Protein AF-A0A1H8JTR9-F1 (afdb_monomer)

Solvent-accessible surface area (backbone atoms only — not comparable to full-atom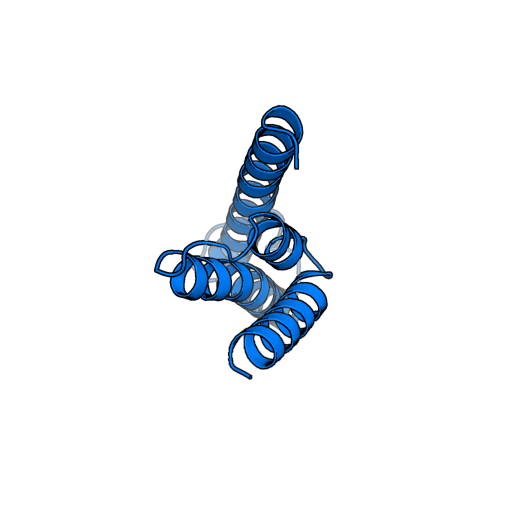 values): 5705 Å² total; per-residue (Å²): 132,58,76,68,57,56,52,52,47,51,53,51,43,54,51,46,52,48,52,49,50,51,52,36,48,42,41,49,33,44,78,76,74,42,88,39,97,54,52,89,54,55,70,67,60,44,50,51,50,40,54,50,42,49,52,54,53,47,49,24,50,52,46,43,64,65,37,75,81,43,93,86,63,56,70,63,44,42,38,39,11,43,36,81,94,42,21,63,60,22,48,53,50,43,53,51,53,52,56,65,74,73,112

Secondary structure (DSSP, 8-state):
--HHHHHHHHHHHHHHHHHHHHHHHHHHHTTTT---TTTTS-HHHHHHHHHHHHHHHHHHHHHHHHHTT-TT--HHHHHHHHSTTTHHHHHHHHHHHHHHH--

Foldseek 3Di:
DDPVVLVVLVVVLVVLLVVLVVQLCQLVCCVVVHDHPNVVDDPVVSVVSNVLSVCLNVLLVVVCVVCVPDPPQDPVLSSQLNPRPSNVVSSVVSVVVVVVVVD

Mean predicted aligned error: 7.54 Å

Structure (mmCIF, N/CA/C/O backbone):
data_AF-A0A1H8JTR9-F1
#
_entry.id   AF-A0A1H8JTR9-F1
#
loop_
_atom_site.group_PDB
_atom_site.id
_atom_site.type_symbol
_atom_site.label_atom_id
_atom_site.label_alt_id
_atom_site.label_comp_id
_atom_site.label_asym_id
_atom_site.label_entity_id
_atom_site.label_seq_id
_atom_site.pdbx_PDB_ins_code
_atom_site.Cartn_x
_atom_site.Cartn_y
_atom_site.Cartn_z
_atom_site.occupancy
_atom_site.B_iso_or_equiv
_atom_site.auth_seq_id
_atom_site.auth_comp_id
_atom_site.auth_asym_id
_atom_site.auth_atom_id
_atom_site.pdbx_PDB_model_num
ATOM 1 N N . MET A 1 1 ? -9.292 6.890 24.053 1.00 57.44 1 MET A N 1
ATOM 2 C CA . MET A 1 1 ? -8.417 7.682 23.166 1.00 57.44 1 MET A CA 1
ATOM 3 C C . MET A 1 1 ? -8.983 9.092 23.115 1.00 57.44 1 MET A C 1
ATOM 5 O O . MET A 1 1 ? -10.198 9.201 22.987 1.00 57.44 1 MET A O 1
ATOM 9 N N . ASN A 1 2 ? -8.174 10.137 23.319 1.00 71.62 2 ASN A N 1
ATOM 10 C CA . ASN A 1 2 ? -8.683 11.509 23.226 1.00 71.62 2 ASN A CA 1
ATOM 11 C C . ASN A 1 2 ? -8.924 11.870 21.752 1.00 71.62 2 ASN A C 1
ATOM 13 O O . ASN A 1 2 ? -8.275 11.331 20.858 1.00 71.62 2 ASN A O 1
ATOM 17 N N . GLU A 1 3 ? -9.857 12.784 21.497 1.00 70.25 3 GLU A N 1
ATOM 18 C CA . GLU A 1 3 ? -10.293 13.171 20.145 1.00 70.25 3 GLU A CA 1
ATOM 19 C C . GLU A 1 3 ? -9.137 13.719 19.277 1.00 70.25 3 GLU A C 1
ATOM 21 O O . GLU A 1 3 ? -9.120 13.533 18.061 1.00 70.25 3 GLU A O 1
ATOM 26 N N . SER A 1 4 ? -8.108 14.301 19.908 1.00 75.00 4 SER A N 1
ATOM 27 C CA . SER A 1 4 ? -6.865 14.725 19.249 1.00 75.00 4 SER A CA 1
ATOM 28 C C . SER A 1 4 ? -6.062 13.565 18.662 1.00 75.00 4 SER A C 1
ATOM 30 O O . SER A 1 4 ? -5.521 13.680 17.565 1.00 75.00 4 SER A O 1
ATOM 32 N N . ASP A 1 5 ? -5.986 12.444 19.375 1.00 70.62 5 ASP A N 1
ATOM 33 C CA . ASP A 1 5 ? -5.137 11.311 19.000 1.00 70.62 5 ASP A CA 1
ATOM 34 C C . ASP A 1 5 ? -5.752 10.579 17.803 1.00 70.62 5 ASP A C 1
ATOM 36 O O . ASP A 1 5 ? -5.063 10.265 16.834 1.00 70.62 5 ASP A O 1
ATOM 40 N N . ALA A 1 6 ? -7.079 10.421 17.820 1.00 69.88 6 ALA A N 1
ATOM 41 C CA . ALA A 1 6 ? -7.878 9.940 16.694 1.00 69.88 6 ALA A CA 1
ATOM 42 C C . ALA A 1 6 ? -7.624 10.758 15.415 1.00 69.88 6 ALA A C 1
ATOM 44 O O . ALA A 1 6 ? -7.408 10.214 14.328 1.00 69.88 6 ALA A O 1
ATOM 45 N N . GLN A 1 7 ? -7.603 12.087 15.541 1.00 76.19 7 GLN A N 1
ATOM 46 C CA . GLN A 1 7 ? -7.390 12.983 14.409 1.00 76.19 7 GLN A CA 1
ATOM 47 C C . GLN A 1 7 ? -5.973 12.865 13.831 1.00 76.19 7 GLN A C 1
ATOM 49 O O . GLN A 1 7 ? -5.810 12.843 12.609 1.00 76.19 7 GLN A O 1
ATOM 54 N N . VAL A 1 8 ? -4.955 12.740 14.686 1.00 73.94 8 VAL A N 1
ATOM 55 C CA . VAL A 1 8 ? -3.565 12.524 14.257 1.00 73.94 8 VAL A CA 1
ATOM 56 C C . VAL A 1 8 ? -3.432 11.199 13.501 1.00 73.94 8 VAL A C 1
ATOM 58 O O . VAL A 1 8 ? -2.882 11.185 12.399 1.00 73.94 8 VAL A O 1
ATOM 61 N N . LEU A 1 9 ? -4.003 10.111 14.028 1.00 74.25 9 LEU A N 1
ATOM 62 C CA . LEU A 1 9 ? -3.969 8.788 13.391 1.00 74.25 9 LEU A CA 1
ATOM 63 C C . LEU A 1 9 ? -4.617 8.799 12.001 1.00 74.25 9 LEU A C 1
ATOM 65 O O . LEU A 1 9 ? -4.079 8.212 11.063 1.00 74.25 9 LEU A O 1
ATOM 69 N N . ARG A 1 10 ? -5.736 9.516 11.835 1.00 72.94 10 ARG A N 1
ATOM 70 C CA . ARG A 1 10 ? -6.395 9.681 10.529 1.00 72.94 10 ARG A CA 1
ATOM 71 C C . ARG A 1 10 ? -5.532 10.437 9.525 1.00 72.94 10 ARG A C 1
ATOM 73 O O . ARG A 1 10 ? -5.488 10.055 8.360 1.00 72.94 10 ARG A O 1
ATOM 80 N N . ILE A 1 11 ? -4.868 11.511 9.951 1.00 79.25 11 ILE A N 1
ATOM 81 C CA . ILE A 1 11 ? -4.003 12.296 9.060 1.00 79.25 11 ILE A CA 1
ATOM 82 C C . ILE A 1 11 ? -2.835 11.437 8.576 1.00 79.25 11 ILE A C 1
ATOM 84 O O . ILE A 1 11 ? -2.568 11.400 7.375 1.00 79.25 11 ILE A O 1
ATOM 88 N N . PHE A 1 12 ? -2.176 10.717 9.487 1.00 78.19 12 PHE A N 1
ATOM 89 C CA . PHE A 1 12 ? -1.096 9.802 9.120 1.00 78.19 12 PHE A CA 1
ATOM 90 C C . PHE A 1 12 ? -1.582 8.687 8.194 1.00 78.19 12 PHE A C 1
ATOM 92 O O . PHE A 1 12 ? -0.977 8.485 7.147 1.00 78.19 12 PHE A O 1
ATOM 99 N N . LEU A 1 13 ? -2.723 8.064 8.500 1.00 78.12 13 LEU A N 1
ATOM 100 C CA . LEU A 1 13 ? -3.347 7.042 7.656 1.00 78.12 13 LEU A CA 1
ATOM 101 C C . LEU A 1 13 ? -3.551 7.525 6.210 1.00 78.12 13 LEU A C 1
ATOM 103 O O . LEU A 1 13 ? -3.230 6.814 5.260 1.00 78.12 13 LEU A O 1
ATOM 107 N N . VAL A 1 14 ? -4.076 8.741 6.025 1.00 83.62 14 VAL A N 1
ATOM 108 C CA . VAL A 1 14 ? -4.294 9.319 4.687 1.00 83.62 14 VAL A CA 1
ATOM 109 C C . VAL A 1 14 ? -2.971 9.525 3.951 1.00 83.62 14 VAL A C 1
ATOM 111 O O . VAL A 1 14 ? -2.882 9.219 2.761 1.00 83.62 14 VAL A O 1
ATOM 114 N N . TRP A 1 15 ? -1.940 10.016 4.640 1.00 84.88 15 TRP A N 1
ATOM 115 C CA . TRP A 1 15 ? -0.615 10.202 4.049 1.00 84.88 15 TRP A CA 1
ATOM 116 C C . TRP A 1 15 ? 0.063 8.879 3.689 1.00 84.88 15 TRP A C 1
ATOM 118 O O . TRP A 1 15 ? 0.632 8.775 2.604 1.00 84.88 15 TRP A O 1
ATOM 128 N N . GLU A 1 16 ? -0.029 7.868 4.550 1.00 83.19 16 GLU A N 1
ATOM 129 C CA . GLU A 1 16 ? 0.528 6.531 4.321 1.00 83.19 16 GLU A CA 1
ATOM 130 C C . GLU A 1 16 ? -0.138 5.851 3.122 1.00 83.19 16 GLU A C 1
ATOM 132 O O . GLU A 1 16 ? 0.549 5.412 2.197 1.00 83.19 16 GLU A O 1
ATOM 137 N N . LEU A 1 17 ? -1.475 5.851 3.071 1.00 84.50 17 LEU A N 1
ATOM 138 C CA . LEU A 1 17 ? -2.226 5.321 1.931 1.00 84.50 17 LEU A CA 1
ATOM 139 C C . LEU A 1 17 ? -1.930 6.098 0.646 1.00 84.50 17 LEU A C 1
ATOM 141 O O . LEU A 1 17 ? -1.752 5.496 -0.412 1.00 84.50 17 LEU A O 1
ATOM 145 N N . GLY A 1 18 ? -1.839 7.428 0.730 1.00 89.38 18 GLY A N 1
ATOM 146 C CA . GLY A 1 18 ? -1.468 8.275 -0.399 1.00 89.38 18 GLY A CA 1
ATOM 147 C C . GLY A 1 18 ? -0.081 7.932 -0.944 1.00 89.38 18 GLY A C 1
ATOM 148 O O . GLY A 1 18 ? 0.080 7.753 -2.151 1.00 89.38 18 GLY A O 1
ATOM 149 N N . ALA A 1 19 ? 0.910 7.770 -0.066 1.00 89.31 19 ALA A N 1
ATOM 150 C CA . ALA A 1 19 ? 2.261 7.374 -0.446 1.00 89.31 19 ALA A CA 1
ATOM 151 C C . ALA A 1 19 ? 2.291 5.974 -1.080 1.00 89.31 19 ALA A C 1
ATOM 153 O O . ALA A 1 19 ? 2.898 5.799 -2.138 1.00 89.31 19 ALA A O 1
ATOM 154 N N . LEU A 1 20 ? 1.593 4.995 -0.493 1.00 88.06 20 LEU A N 1
ATOM 155 C CA . LEU A 1 20 ? 1.484 3.641 -1.043 1.00 88.06 20 LEU A CA 1
ATOM 156 C C . LEU A 1 20 ? 0.826 3.634 -2.429 1.00 88.06 20 LEU A C 1
ATOM 158 O O . LEU A 1 20 ? 1.328 2.973 -3.335 1.00 88.06 20 LEU A O 1
ATOM 162 N N . LEU A 1 21 ? -0.250 4.401 -2.627 1.00 92.88 21 LEU A N 1
ATOM 163 C CA . LEU A 1 21 ? -0.921 4.535 -3.925 1.00 92.88 21 LEU A CA 1
ATOM 164 C C . LEU A 1 21 ? -0.009 5.160 -4.984 1.00 92.88 21 LEU A C 1
ATOM 166 O O . LEU A 1 21 ? 0.024 4.686 -6.121 1.00 92.88 21 LEU A O 1
ATOM 170 N N . VAL A 1 22 ? 0.751 6.197 -4.621 1.00 94.38 22 VAL A N 1
ATOM 171 C CA . VAL A 1 22 ? 1.720 6.828 -5.527 1.00 94.38 22 VAL A CA 1
ATOM 172 C C . VAL A 1 22 ? 2.813 5.834 -5.915 1.00 94.38 22 VAL A C 1
ATOM 174 O O . VAL A 1 22 ? 3.088 5.670 -7.103 1.00 94.38 22 VAL A O 1
ATOM 177 N N . LEU A 1 23 ? 3.405 5.131 -4.946 1.00 92.88 23 LEU A N 1
ATOM 178 C CA . LEU A 1 23 ? 4.443 4.132 -5.210 1.00 92.88 23 LEU A CA 1
ATOM 179 C C . LEU A 1 23 ? 3.913 2.976 -6.067 1.00 92.88 23 LEU A C 1
ATOM 181 O O . LEU A 1 23 ? 4.553 2.599 -7.051 1.00 92.88 23 LEU A O 1
ATOM 185 N N . PHE A 1 24 ? 2.716 2.472 -5.760 1.00 93.62 24 PHE A N 1
ATOM 186 C CA . PHE A 1 24 ? 2.030 1.475 -6.577 1.00 93.62 24 PHE A CA 1
ATOM 187 C C . PHE A 1 24 ? 1.864 1.963 -8.020 1.00 93.62 24 PHE A C 1
ATOM 189 O O . PHE A 1 24 ? 2.248 1.258 -8.951 1.00 93.62 24 PHE A O 1
ATOM 196 N N . GLY A 1 25 ? 1.360 3.186 -8.211 1.00 94.25 25 GLY A N 1
ATOM 197 C CA . GLY A 1 25 ? 1.175 3.796 -9.527 1.00 94.25 25 GLY A CA 1
ATOM 198 C C . GLY A 1 25 ? 2.483 3.961 -10.304 1.00 94.25 25 GLY A C 1
ATOM 199 O O . GLY A 1 25 ? 2.529 3.648 -11.493 1.00 94.25 25 GLY A O 1
ATOM 200 N N . VAL A 1 26 ? 3.565 4.374 -9.636 1.00 96.06 26 VAL A N 1
ATOM 201 C CA . VAL A 1 26 ? 4.903 4.501 -10.240 1.00 96.06 26 VAL A CA 1
ATOM 202 C C . VAL A 1 26 ? 5.395 3.161 -10.786 1.00 96.06 26 VAL A C 1
ATOM 204 O O . VAL A 1 26 ? 5.907 3.108 -11.906 1.00 96.06 26 VAL A O 1
ATOM 207 N N . VAL A 1 27 ? 5.238 2.069 -10.035 1.00 95.38 27 VAL A N 1
ATOM 208 C CA . VAL A 1 27 ? 5.697 0.748 -10.490 1.00 95.38 27 VAL A CA 1
ATOM 209 C C . VAL A 1 27 ? 4.738 0.158 -11.530 1.00 95.38 27 VAL A C 1
ATOM 211 O O . VAL A 1 27 ? 5.190 -0.345 -12.562 1.00 95.38 27 VAL A O 1
ATOM 214 N N . ALA A 1 28 ? 3.425 0.262 -11.315 1.00 93.94 28 ALA A N 1
ATOM 215 C CA . ALA A 1 28 ? 2.401 -0.232 -12.235 1.00 93.94 28 ALA A CA 1
ATOM 216 C C . ALA A 1 28 ? 2.450 0.478 -13.599 1.00 93.94 28 ALA A C 1
ATOM 218 O O . ALA A 1 28 ? 2.289 -0.171 -14.634 1.00 93.94 28 ALA A O 1
ATOM 219 N N . GLY A 1 29 ? 2.765 1.779 -13.615 1.00 94.31 29 GLY A N 1
ATOM 220 C CA . GLY A 1 29 ? 2.960 2.580 -14.827 1.00 94.31 29 GLY A CA 1
ATOM 221 C C . GLY A 1 29 ? 3.947 1.946 -15.810 1.00 94.31 29 GLY A C 1
ATOM 222 O O . GLY A 1 29 ? 3.711 1.926 -17.019 1.00 94.31 29 GLY A O 1
ATOM 223 N N . THR A 1 30 ? 4.997 1.304 -15.292 1.00 95.06 30 THR A N 1
ATOM 224 C CA . THR A 1 30 ? 6.005 0.640 -16.128 1.00 95.06 30 THR A CA 1
ATOM 225 C C . THR A 1 30 ? 5.465 -0.553 -16.933 1.00 95.06 30 THR A C 1
ATOM 227 O O . THR A 1 30 ? 6.081 -0.952 -17.920 1.00 95.06 30 THR A O 1
ATOM 230 N N . PHE A 1 31 ? 4.332 -1.144 -16.530 1.00 93.88 31 PHE A N 1
ATOM 231 C CA . PHE A 1 31 ? 3.689 -2.268 -17.224 1.00 93.88 31 PHE A CA 1
ATOM 232 C C . PHE A 1 31 ? 2.686 -1.824 -18.292 1.00 93.88 31 PHE A C 1
ATOM 234 O O . PHE A 1 31 ? 2.327 -2.625 -19.152 1.00 93.88 31 PHE A O 1
ATOM 241 N N . VAL A 1 32 ? 2.269 -0.556 -18.267 1.00 94.31 32 VAL A N 1
ATOM 242 C CA . VAL A 1 32 ? 1.389 0.060 -19.276 1.00 94.31 32 VAL A CA 1
ATOM 243 C C . VAL A 1 32 ? 2.163 0.941 -20.265 1.00 94.31 32 VAL A C 1
ATOM 245 O O . VAL A 1 32 ? 1.565 1.690 -21.030 1.00 94.31 32 VAL A O 1
ATOM 248 N N . GLY A 1 33 ? 3.497 0.840 -20.268 1.00 90.62 33 GLY A N 1
ATOM 249 C CA . GLY A 1 33 ? 4.374 1.557 -21.198 1.00 90.62 33 GLY A CA 1
ATOM 250 C C . GLY A 1 33 ? 4.722 2.989 -20.784 1.00 90.62 33 GLY A C 1
ATOM 251 O O . GLY A 1 33 ? 5.260 3.728 -21.603 1.00 90.62 33 GLY A O 1
ATOM 252 N N . ILE A 1 34 ? 4.438 3.390 -19.540 1.00 94.38 34 ILE A N 1
ATOM 253 C CA . ILE A 1 34 ? 4.832 4.699 -19.005 1.00 94.38 34 ILE A CA 1
ATOM 254 C C . ILE A 1 34 ? 6.253 4.596 -18.448 1.00 94.38 34 ILE A C 1
ATOM 256 O O . ILE A 1 34 ? 6.559 3.700 -17.660 1.00 94.38 34 ILE A O 1
ATOM 260 N N . GLU A 1 35 ? 7.116 5.534 -18.831 1.00 93.50 35 GLU A N 1
ATOM 261 C CA . GLU A 1 35 ? 8.451 5.648 -18.254 1.00 93.50 35 GLU A CA 1
ATOM 262 C C . GLU A 1 35 ? 8.376 6.287 -16.860 1.00 93.50 35 GLU A C 1
ATOM 264 O O . GLU A 1 35 ? 7.838 7.380 -16.689 1.00 93.50 35 GLU A O 1
ATOM 269 N N . THR A 1 36 ? 8.887 5.590 -15.845 1.00 94.56 36 THR A N 1
ATOM 270 C CA . THR A 1 36 ? 8.880 6.049 -14.451 1.00 94.56 36 THR A CA 1
ATOM 271 C C . THR A 1 36 ? 10.246 5.808 -13.800 1.00 94.56 36 THR A C 1
ATOM 273 O O . THR A 1 36 ? 11.075 5.083 -14.356 1.00 94.56 36 THR A O 1
ATOM 276 N N . PRO A 1 37 ? 10.498 6.332 -12.584 1.00 95.12 37 PRO A N 1
ATOM 277 C CA . PRO A 1 37 ? 11.709 6.004 -11.828 1.00 95.12 37 PRO A CA 1
ATOM 278 C C . PRO A 1 37 ? 11.926 4.499 -11.588 1.00 95.12 37 PRO A C 1
ATOM 280 O O . PRO A 1 37 ? 13.045 4.086 -11.301 1.00 95.12 37 PRO A O 1
ATOM 283 N N . ALA A 1 38 ? 10.882 3.668 -11.715 1.00 92.31 38 ALA A N 1
ATOM 284 C CA . ALA A 1 38 ? 10.982 2.217 -11.582 1.00 92.31 38 ALA A CA 1
ATOM 285 C C . ALA A 1 38 ? 11.363 1.497 -12.897 1.00 92.31 38 ALA A C 1
ATOM 287 O O . ALA A 1 38 ? 11.649 0.300 -12.875 1.00 92.31 38 ALA A O 1
ATOM 288 N N . SER A 1 39 ? 11.379 2.190 -14.041 1.00 93.25 39 SER A N 1
ATOM 289 C CA . SER A 1 39 ? 11.697 1.609 -15.355 1.00 93.25 39 SER A CA 1
ATOM 290 C C . SER A 1 39 ? 13.063 0.913 -15.463 1.00 93.25 39 SER A C 1
ATOM 292 O O . SER A 1 39 ? 13.115 -0.117 -16.139 1.00 93.25 39 SER A O 1
ATOM 294 N N . PRO A 1 40 ? 14.153 1.399 -14.828 1.00 95.69 40 PRO A N 1
ATOM 295 C CA . PRO A 1 40 ? 15.473 0.769 -14.936 1.00 95.69 40 PRO A CA 1
ATOM 296 C C . PRO A 1 40 ? 15.572 -0.622 -14.295 1.00 95.69 40 PRO A C 1
ATOM 298 O O . PRO A 1 40 ? 16.528 -1.345 -14.555 1.00 95.69 40 PRO A O 1
ATOM 301 N N . TYR A 1 41 ? 14.617 -0.995 -13.441 1.00 93.50 41 TYR A N 1
ATOM 302 C CA . TYR A 1 41 ? 14.647 -2.263 -12.720 1.00 93.50 41 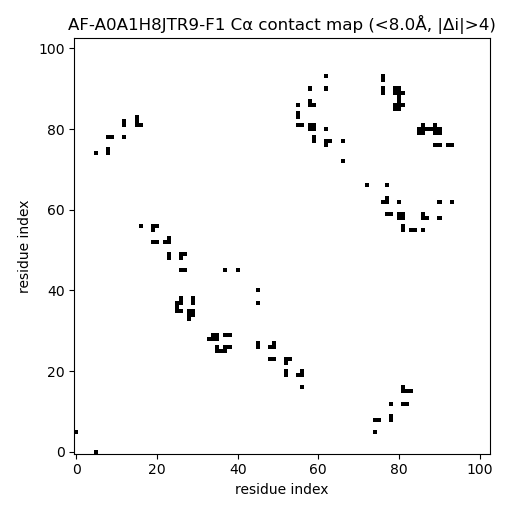TYR A CA 1
ATOM 303 C C . TYR A 1 41 ? 14.091 -3.424 -13.554 1.00 93.50 41 TYR A C 1
ATOM 305 O O . TYR A 1 41 ? 13.166 -3.272 -14.367 1.00 93.50 41 TYR A O 1
ATOM 313 N N . ASP A 1 42 ? 14.601 -4.627 -13.288 1.00 95.38 42 ASP A N 1
ATOM 314 C CA . ASP A 1 42 ? 14.143 -5.851 -13.939 1.00 95.38 42 ASP A CA 1
ATOM 315 C C . ASP A 1 42 ? 12.641 -6.085 -13.753 1.00 95.38 42 ASP A C 1
ATOM 317 O O . ASP A 1 42 ? 12.043 -5.793 -12.711 1.00 95.38 42 ASP A O 1
ATOM 321 N N . ARG A 1 43 ? 12.016 -6.679 -14.774 1.00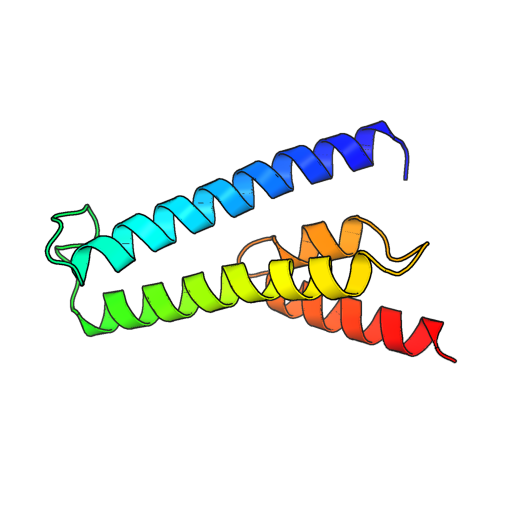 9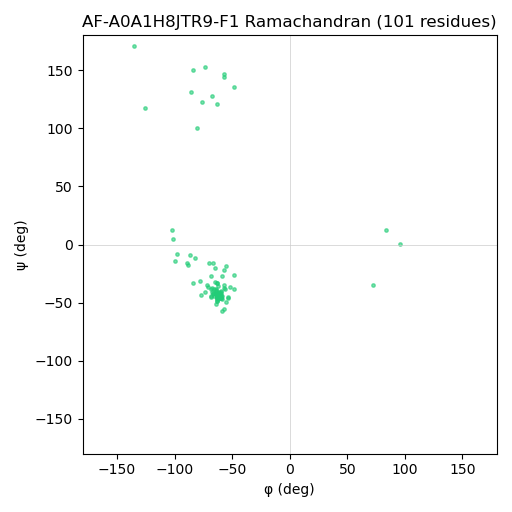3.06 43 ARG A N 1
ATOM 322 C CA . ARG A 1 43 ? 10.567 -6.925 -14.803 1.00 93.06 43 ARG A CA 1
ATOM 323 C C . ARG A 1 43 ? 10.083 -7.743 -13.603 1.00 93.06 43 ARG A C 1
ATOM 325 O O . ARG A 1 43 ? 9.013 -7.456 -13.073 1.00 93.06 43 ARG A O 1
ATOM 332 N N . SER A 1 44 ? 10.863 -8.733 -13.167 1.00 94.94 44 SER A N 1
ATOM 333 C CA . SER A 1 44 ? 10.530 -9.574 -12.011 1.00 94.94 44 SER A CA 1
ATOM 334 C C . SER A 1 44 ? 10.490 -8.771 -10.710 1.00 94.94 4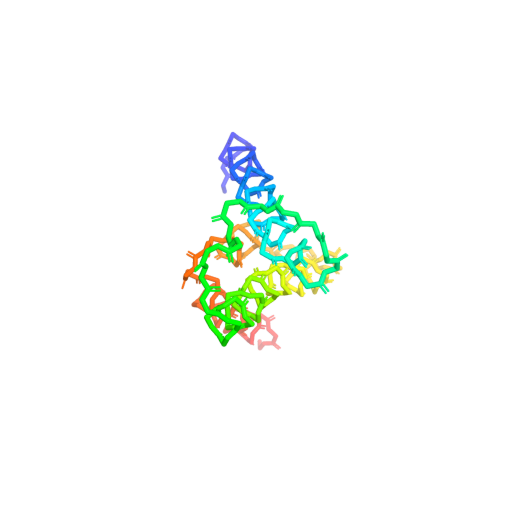4 SER A C 1
ATOM 336 O O . SER A 1 44 ? 9.563 -8.942 -9.923 1.00 94.94 44 SER A O 1
ATOM 338 N N . LEU A 1 45 ? 11.443 -7.853 -10.509 1.00 93.06 45 LEU A N 1
ATOM 339 C CA . LEU A 1 45 ? 11.480 -6.990 -9.328 1.00 93.06 45 LEU A CA 1
ATOM 340 C C . LEU A 1 45 ? 10.295 -6.020 -9.319 1.00 93.06 45 LEU A C 1
ATOM 342 O O . LEU A 1 45 ? 9.630 -5.861 -8.299 1.00 93.06 45 LEU A O 1
ATOM 346 N N . ARG A 1 46 ? 9.971 -5.435 -10.477 1.00 94.56 46 ARG A N 1
ATOM 347 C CA . ARG A 1 46 ? 8.783 -4.587 -10.628 1.00 94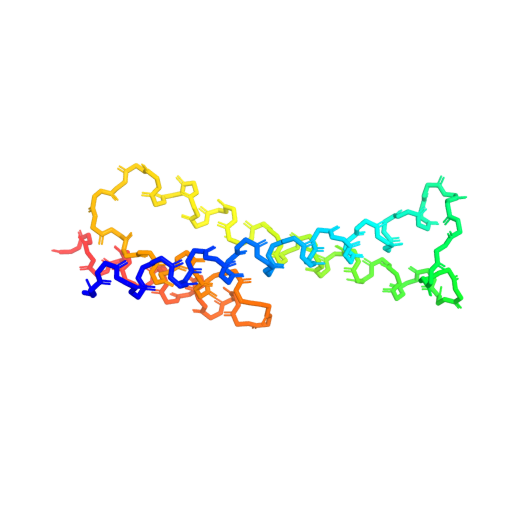.56 46 ARG A CA 1
ATOM 348 C C . ARG A 1 46 ? 7.488 -5.348 -10.349 1.00 94.56 46 ARG A C 1
ATOM 350 O O . ARG A 1 46 ? 6.602 -4.813 -9.692 1.00 94.56 46 ARG A O 1
ATOM 357 N N . LEU A 1 47 ? 7.376 -6.595 -10.810 1.00 95.56 47 LEU A N 1
ATOM 358 C CA . LEU A 1 47 ? 6.193 -7.423 -10.570 1.00 95.56 47 LEU A CA 1
ATOM 359 C C . LEU A 1 47 ? 6.045 -7.759 -9.082 1.00 95.56 47 LEU A C 1
ATOM 361 O O . LEU A 1 47 ? 4.951 -7.637 -8.535 1.00 95.56 47 LEU A O 1
ATOM 365 N N . ALA A 1 48 ? 7.147 -8.128 -8.424 1.00 93.62 48 ALA A N 1
ATOM 366 C CA . ALA A 1 48 ? 7.168 -8.369 -6.985 1.00 93.62 48 ALA A CA 1
ATOM 367 C C . ALA A 1 48 ? 6.769 -7.112 -6.196 1.00 93.62 48 ALA A C 1
ATOM 369 O O . ALA A 1 48 ? 5.961 -7.204 -5.276 1.00 93.62 48 ALA A O 1
ATOM 370 N N . ALA 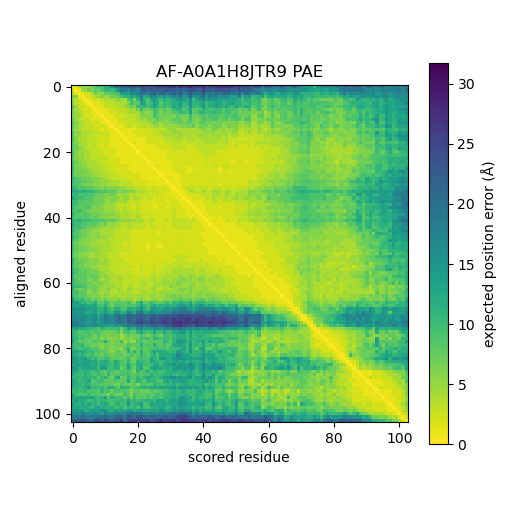A 1 49 ? 7.260 -5.936 -6.595 1.00 92.88 49 ALA A N 1
ATOM 371 C CA . ALA A 1 49 ? 6.890 -4.667 -5.976 1.00 92.88 49 ALA A CA 1
ATOM 372 C C . ALA A 1 49 ? 5.399 -4.333 -6.167 1.00 92.88 49 ALA A C 1
ATOM 374 O O . ALA A 1 49 ? 4.743 -3.934 -5.210 1.00 92.88 49 ALA A O 1
ATOM 375 N N . VAL A 1 50 ? 4.828 -4.553 -7.359 1.00 93.75 50 VAL A N 1
ATOM 376 C CA . VAL A 1 50 ? 3.377 -4.389 -7.591 1.00 93.75 50 VAL A CA 1
ATOM 377 C C . VAL A 1 50 ? 2.570 -5.319 -6.689 1.00 93.75 50 VAL A C 1
ATOM 379 O O . VAL A 1 50 ? 1.612 -4.872 -6.066 1.00 93.75 50 VAL A O 1
ATOM 382 N N . ALA A 1 51 ? 2.956 -6.595 -6.595 1.00 93.25 51 ALA A N 1
ATOM 383 C CA . ALA A 1 51 ? 2.279 -7.555 -5.727 1.00 93.25 51 ALA A CA 1
ATOM 384 C C . ALA A 1 51 ? 2.370 -7.145 -4.249 1.00 93.25 51 ALA A C 1
ATOM 386 O O . ALA A 1 51 ? 1.362 -7.172 -3.547 1.00 93.25 51 ALA A O 1
ATOM 387 N N . PHE A 1 52 ? 3.550 -6.711 -3.800 1.00 90.56 52 PHE A N 1
ATOM 388 C CA . PHE A 1 52 ? 3.770 -6.198 -2.451 1.00 90.56 52 PHE A CA 1
ATOM 389 C C . PHE A 1 52 ? 2.851 -5.009 -2.150 1.00 90.56 52 PHE A C 1
ATOM 391 O O . PHE A 1 52 ? 2.042 -5.080 -1.230 1.00 90.56 52 PHE A O 1
ATOM 398 N N . PHE A 1 53 ? 2.886 -3.960 -2.974 1.00 90.94 53 PHE A N 1
ATOM 399 C CA . PHE A 1 53 ? 2.044 -2.779 -2.778 1.00 90.94 53 PHE A CA 1
ATOM 400 C C . PHE A 1 53 ? 0.542 -3.084 -2.883 1.00 90.94 53 PHE A C 1
ATOM 402 O O . PHE A 1 53 ? -0.257 -2.478 -2.175 1.00 90.94 53 PHE A O 1
ATOM 409 N N . ALA A 1 54 ? 0.137 -4.035 -3.731 1.00 90.56 54 ALA A N 1
ATOM 410 C CA . ALA A 1 54 ? -1.254 -4.471 -3.800 1.00 90.56 54 ALA A CA 1
ATOM 411 C C . ALA A 1 54 ? -1.708 -5.104 -2.477 1.00 90.56 54 ALA A C 1
ATOM 413 O O . ALA A 1 54 ? -2.772 -4.756 -1.973 1.00 90.56 54 ALA A O 1
ATOM 414 N N . VAL A 1 55 ? -0.901 -5.993 -1.889 1.00 88.19 55 VAL A N 1
ATOM 415 C CA . VAL A 1 55 ? -1.192 -6.581 -0.571 1.00 88.19 55 VAL A CA 1
ATOM 416 C C . VAL A 1 55 ? -1.238 -5.496 0.506 1.00 88.19 55 VAL A C 1
ATOM 418 O O . VAL A 1 55 ? -2.189 -5.461 1.287 1.00 88.19 55 VAL A O 1
ATOM 421 N 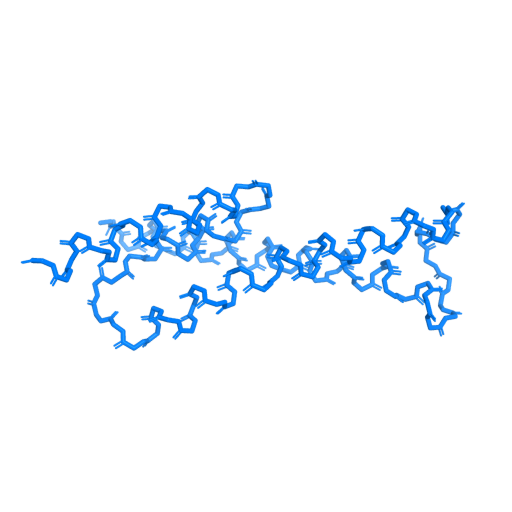N . GLU A 1 56 ? -0.273 -4.575 0.485 1.00 86.00 56 GLU A N 1
ATOM 422 C CA . GLU A 1 56 ? -0.196 -3.437 1.406 1.00 86.00 56 GLU A CA 1
ATOM 423 C C . GLU A 1 56 ? -1.440 -2.545 1.378 1.00 86.00 56 GLU A C 1
ATOM 425 O O . GLU A 1 56 ? -1.856 -2.045 2.415 1.00 86.00 56 GLU A O 1
ATOM 430 N N . LEU A 1 57 ? -2.075 -2.383 0.215 1.00 86.06 57 LEU A N 1
ATOM 431 C CA . LEU A 1 57 ? -3.312 -1.612 0.068 1.00 86.06 57 LEU A CA 1
ATOM 432 C C . LEU A 1 57 ? -4.573 -2.428 0.392 1.00 86.06 57 LEU A C 1
ATOM 434 O O . LEU A 1 57 ? -5.558 -1.881 0.893 1.00 86.06 57 LEU A O 1
ATOM 438 N N . LEU A 1 58 ? -4.569 -3.733 0.109 1.00 87.12 58 LEU A N 1
ATOM 439 C CA . LEU A 1 58 ? -5.726 -4.604 0.332 1.00 87.12 58 LEU A CA 1
ATOM 440 C C . LEU A 1 58 ? -5.992 -4.861 1.817 1.00 87.12 58 LEU A C 1
ATOM 442 O O . LEU A 1 58 ? -7.155 -4.926 2.212 1.00 87.12 58 LEU A O 1
ATOM 446 N N . ILE A 1 59 ? -4.945 -4.994 2.636 1.00 85.19 59 ILE A N 1
ATOM 447 C CA . ILE A 1 59 ? -5.073 -5.228 4.081 1.00 85.19 59 ILE A CA 1
ATOM 448 C C . ILE A 1 59 ? -5.860 -4.104 4.786 1.00 85.19 59 ILE A C 1
ATOM 450 O O . ILE A 1 59 ? -6.903 -4.411 5.373 1.00 85.19 59 ILE A O 1
ATOM 454 N N . PRO A 1 60 ? -5.460 -2.820 4.710 1.00 80.88 60 PRO A N 1
ATOM 455 C CA . PRO A 1 60 ? -6.192 -1.740 5.366 1.00 80.88 60 PRO A CA 1
ATOM 456 C C . PRO A 1 60 ? -7.592 -1.547 4.785 1.00 80.88 60 PRO A C 1
ATOM 458 O O . PRO A 1 60 ? -8.523 -1.229 5.522 1.00 80.88 60 PRO A O 1
ATOM 461 N N . LEU A 1 61 ? -7.783 -1.803 3.485 1.00 82.56 61 LEU A N 1
ATOM 462 C CA . LEU A 1 61 ? -9.109 -1.773 2.871 1.00 82.56 61 LEU A CA 1
ATOM 463 C C . LEU A 1 61 ? -10.030 -2.849 3.464 1.00 82.56 61 LEU A C 1
ATOM 465 O O . LEU A 1 61 ? -11.176 -2.556 3.802 1.00 82.56 61 LEU A O 1
ATOM 469 N N . ALA A 1 62 ? -9.540 -4.080 3.618 1.00 82.62 62 ALA A N 1
ATOM 47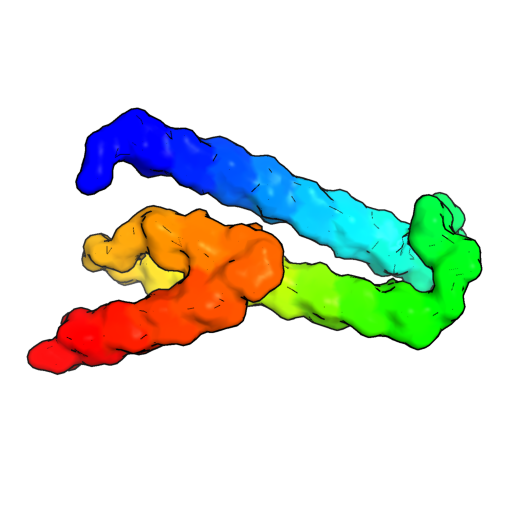0 C CA . ALA A 1 62 ? -10.304 -5.172 4.210 1.00 82.62 62 ALA A CA 1
ATOM 471 C C . ALA A 1 62 ? -10.664 -4.886 5.676 1.00 82.62 62 ALA A C 1
ATOM 473 O O . ALA A 1 62 ? -11.814 -5.088 6.070 1.00 82.62 62 ALA A O 1
ATOM 474 N N . VAL A 1 63 ? -9.713 -4.366 6.462 1.00 80.75 63 VAL A N 1
ATOM 475 C CA . VAL A 1 63 ? -9.949 -3.972 7.861 1.00 80.75 63 VAL A CA 1
ATOM 476 C C . VAL A 1 63 ? -10.971 -2.839 7.941 1.00 80.75 63 VAL A C 1
ATOM 478 O O . VAL A 1 63 ? -11.916 -2.929 8.719 1.00 80.75 63 VAL A O 1
ATOM 481 N N . TYR A 1 64 ? -10.855 -1.813 7.093 1.00 80.62 64 TYR A N 1
ATOM 482 C CA . TYR A 1 64 ? -11.822 -0.717 7.033 1.00 80.62 64 TYR A CA 1
ATOM 483 C C . TYR A 1 64 ? -13.236 -1.206 6.690 1.00 80.62 64 TYR A C 1
ATOM 485 O O . TYR A 1 64 ? -14.201 -0.806 7.340 1.00 80.62 64 TYR A O 1
ATOM 493 N N . LEU A 1 65 ? -13.376 -2.085 5.692 1.00 81.25 65 LEU A N 1
ATOM 494 C CA . LEU A 1 65 ? -14.676 -2.625 5.287 1.00 81.25 65 LEU A CA 1
ATOM 495 C C . LEU A 1 65 ? -15.316 -3.499 6.377 1.00 81.25 65 LEU A C 1
ATOM 497 O O . LEU A 1 65 ? -16.527 -3.404 6.571 1.00 81.25 65 LEU A O 1
ATOM 501 N N . ASP A 1 66 ? -14.533 -4.309 7.103 1.00 80.81 66 ASP A N 1
ATOM 502 C CA . ASP A 1 66 ? -15.046 -5.125 8.218 1.00 80.81 66 ASP A CA 1
ATOM 503 C C . ASP A 1 66 ? -15.394 -4.266 9.451 1.00 80.81 66 ASP A C 1
ATOM 505 O O . ASP A 1 66 ? -16.381 -4.543 10.135 1.00 80.81 66 ASP A O 1
ATOM 509 N N . ALA A 1 67 ? -14.632 -3.198 9.713 1.00 77.50 67 ALA A N 1
ATOM 510 C CA . ALA A 1 67 ? -14.842 -2.302 10.852 1.00 77.50 67 ALA A CA 1
ATOM 511 C C . ALA A 1 67 ? -15.994 -1.302 10.644 1.00 77.50 67 ALA A C 1
ATOM 513 O O . ALA A 1 67 ? -16.686 -0.958 11.599 1.00 77.50 67 ALA A O 1
ATOM 514 N N . ARG A 1 68 ? -16.260 -0.861 9.405 1.00 71.94 68 ARG A N 1
ATOM 515 C CA . ARG A 1 68 ? -17.273 0.170 9.086 1.00 71.94 68 ARG A CA 1
ATOM 516 C C . ARG A 1 68 ? -18.694 -0.166 9.570 1.00 71.94 68 ARG A C 1
ATOM 518 O O . ARG A 1 68 ? -19.510 0.740 9.709 1.00 71.94 68 ARG A O 1
ATOM 525 N N . GLY A 1 69 ? -18.999 -1.442 9.806 1.00 66.00 69 GLY A N 1
ATOM 526 C CA . GLY A 1 69 ? -20.297 -1.907 10.306 1.00 66.00 69 GLY A CA 1
ATOM 527 C C . GLY A 1 69 ? -20.347 -2.238 11.801 1.00 66.00 69 GLY A C 1
ATOM 528 O O . GLY A 1 69 ? -21.366 -2.762 12.245 1.00 66.00 69 GLY A O 1
ATOM 529 N N . ARG A 1 70 ? -19.271 -2.008 12.568 1.00 68.25 70 ARG A N 1
ATOM 530 C CA . ARG A 1 70 ? -19.174 -2.407 13.981 1.00 68.25 70 ARG A CA 1
ATOM 531 C C . ARG A 1 70 ? -18.815 -1.214 14.864 1.00 68.25 70 ARG A C 1
ATOM 533 O O . ARG A 1 70 ? -17.735 -0.644 14.742 1.00 68.25 70 ARG A O 1
ATOM 540 N N . GLU A 1 71 ? -19.711 -0.859 15.780 1.00 60.06 71 GLU A N 1
ATOM 541 C CA . GLU A 1 71 ? -19.413 0.108 16.839 1.00 60.06 71 GLU A CA 1
ATOM 542 C C . GLU A 1 71 ? -18.376 -0.498 17.801 1.00 60.06 71 GLU A C 1
ATOM 544 O O . GLU A 1 71 ? -18.544 -1.620 18.274 1.00 60.06 71 GLU A O 1
ATOM 549 N N . GLY A 1 72 ? -17.282 0.221 18.066 1.00 58.41 72 GLY A N 1
ATOM 550 C CA . GLY A 1 72 ? -16.274 -0.176 19.061 1.00 58.41 72 GLY A CA 1
ATOM 551 C C . GLY A 1 72 ? -15.045 -0.922 18.532 1.00 58.41 72 GLY A C 1
ATOM 552 O O . GLY A 1 72 ? -14.152 -1.234 19.316 1.00 58.41 72 GLY A O 1
ATOM 553 N N . VAL A 1 73 ? -14.939 -1.174 17.223 1.00 54.88 73 VAL A N 1
ATOM 554 C CA . VAL A 1 73 ? -13.670 -1.612 16.625 1.00 54.88 73 VAL A CA 1
ATOM 555 C C . VAL A 1 73 ? -12.788 -0.382 16.403 1.00 54.88 73 VAL A C 1
ATOM 557 O O . VAL A 1 73 ? -12.991 0.385 15.464 1.00 54.88 73 VAL A O 1
ATOM 560 N N . ASP A 1 74 ? -11.846 -0.197 17.328 1.00 67.62 74 ASP A N 1
ATOM 561 C CA . ASP A 1 74 ? -10.959 0.960 17.445 1.00 67.62 74 ASP A CA 1
ATOM 562 C C . ASP A 1 74 ? -10.282 1.373 16.129 1.00 67.62 74 ASP A C 1
ATOM 564 O O . ASP A 1 74 ? -9.673 0.568 15.421 1.00 67.62 74 ASP A O 1
ATOM 568 N N . GLU A 1 75 ? -10.274 2.683 15.888 1.00 68.50 75 GLU A N 1
ATOM 569 C CA . GLU A 1 75 ? -9.502 3.390 14.854 1.00 68.50 75 GLU A CA 1
ATOM 570 C C . GLU A 1 75 ? -8.020 2.994 14.799 1.00 68.50 75 GLU A C 1
ATOM 572 O O . GLU A 1 75 ? -7.381 3.071 13.748 1.00 68.50 75 GLU A O 1
ATOM 577 N N . ILE A 1 76 ? -7.490 2.532 15.932 1.00 71.88 76 ILE A N 1
ATOM 578 C CA . ILE A 1 76 ? -6.129 2.026 16.085 1.00 71.88 76 ILE A CA 1
ATOM 579 C C . ILE A 1 76 ? -5.894 0.822 15.167 1.00 71.88 76 ILE A C 1
ATOM 581 O O . ILE A 1 76 ? -4.850 0.752 14.527 1.00 71.88 76 ILE A O 1
ATOM 585 N N . TRP A 1 77 ? -6.852 -0.101 15.035 1.00 73.81 77 TRP A N 1
ATOM 586 C CA . TRP A 1 77 ? -6.678 -1.283 14.184 1.00 73.81 77 TRP A CA 1
ATOM 587 C C . TRP A 1 77 ? -6.633 -0.922 12.703 1.00 73.81 77 TRP A C 1
ATOM 589 O O . TRP A 1 77 ? -5.810 -1.467 11.969 1.00 73.81 77 TRP A O 1
ATOM 599 N N . VAL A 1 78 ? -7.454 0.044 12.278 1.00 73.62 78 VAL A N 1
ATOM 600 C CA . VAL A 1 78 ? -7.417 0.579 10.908 1.00 73.62 78 VAL A CA 1
ATOM 601 C C . VAL A 1 78 ? -6.062 1.233 10.643 1.00 73.62 78 VAL A C 1
ATOM 603 O O . VAL A 1 78 ? -5.438 0.945 9.624 1.00 73.62 78 VAL A O 1
ATOM 606 N N . HIS A 1 79 ? -5.562 2.038 11.581 1.00 73.69 79 HIS A N 1
ATOM 607 C CA . HIS A 1 79 ? -4.264 2.692 11.453 1.00 73.69 79 HIS A CA 1
ATOM 608 C C . HIS A 1 79 ? -3.093 1.694 11.403 1.00 73.69 79 HIS A C 1
ATOM 610 O O . HIS A 1 79 ? -2.311 1.712 10.458 1.00 73.69 79 HIS A O 1
ATOM 616 N N . VAL A 1 80 ? -3.004 0.755 12.352 1.00 73.62 80 VAL A N 1
ATOM 617 C CA . VAL A 1 80 ? -1.925 -0.253 12.384 1.00 73.62 80 VAL A CA 1
ATOM 618 C C . VAL A 1 80 ? -1.975 -1.163 11.151 1.00 73.62 80 VAL A C 1
ATOM 620 O O . VAL A 1 80 ? -0.934 -1.571 10.645 1.00 73.62 80 VAL A O 1
ATOM 623 N N . SER A 1 81 ? -3.169 -1.457 10.624 1.00 76.00 81 SER A N 1
ATOM 624 C CA . SER A 1 81 ? -3.316 -2.227 9.383 1.00 76.00 81 SER A CA 1
ATOM 625 C C . SER A 1 81 ? -2.875 -1.475 8.123 1.00 76.00 81 SER A C 1
ATOM 627 O O . SER A 1 81 ? -2.674 -2.106 7.091 1.00 76.00 81 SER A O 1
ATOM 629 N N . ALA A 1 82 ? -2.728 -0.151 8.191 1.00 70.50 82 ALA A N 1
ATOM 630 C CA . ALA A 1 82 ? -2.284 0.682 7.078 1.00 70.50 82 ALA A CA 1
ATOM 631 C C . ALA A 1 82 ? -0.801 1.060 7.144 1.00 70.50 82 ALA A C 1
ATOM 633 O O . ALA A 1 82 ? -0.247 1.502 6.138 1.00 70.50 82 ALA A O 1
ATOM 634 N N . MET A 1 83 ? -0.159 0.857 8.299 1.00 75.31 83 MET A N 1
ATOM 635 C CA . MET A 1 83 ? 1.280 1.031 8.443 1.00 75.31 83 MET A CA 1
ATOM 636 C C . MET A 1 83 ? 2.017 0.019 7.556 1.00 75.31 83 MET A C 1
ATOM 638 O O . MET A 1 83 ? 1.871 -1.193 7.764 1.00 75.31 83 MET A O 1
ATOM 642 N N . PRO A 1 84 ? 2.848 0.482 6.605 1.00 62.16 84 PRO A N 1
ATOM 643 C CA . PRO A 1 84 ? 3.604 -0.409 5.739 1.00 62.16 84 PRO A CA 1
ATOM 644 C C . PRO A 1 84 ? 4.471 -1.361 6.558 1.00 62.16 84 PRO A C 1
ATOM 646 O O . PRO A 1 84 ? 5.014 -0.943 7.582 1.00 62.16 84 PRO A O 1
ATOM 649 N N . ILE A 1 85 ? 4.640 -2.618 6.125 1.00 70.19 85 ILE A N 1
ATOM 650 C CA . ILE A 1 85 ? 5.429 -3.662 6.825 1.00 70.19 85 ILE A CA 1
ATOM 651 C C . ILE A 1 85 ? 4.750 -4.189 8.106 1.00 70.19 85 ILE A C 1
ATOM 653 O O . ILE A 1 85 ? 4.853 -5.375 8.423 1.00 70.19 85 ILE A O 1
ATOM 657 N N . VAL A 1 86 ? 4.044 -3.332 8.848 1.00 71.00 86 VAL A N 1
ATOM 658 C CA . VAL A 1 86 ? 3.348 -3.682 10.099 1.00 71.00 86 VAL A CA 1
ATOM 659 C C . VAL A 1 86 ? 1.920 -4.173 9.835 1.00 71.00 86 VAL A C 1
ATOM 661 O O . VAL A 1 86 ? 1.344 -4.865 10.674 1.00 71.00 86 VAL A O 1
ATOM 664 N N . ASN A 1 87 ? 1.369 -3.896 8.654 1.00 72.06 87 ASN A N 1
ATOM 665 C CA . ASN A 1 87 ? 0.007 -4.230 8.243 1.00 72.06 87 ASN A CA 1
ATOM 666 C C . ASN A 1 87 ? -0.420 -5.690 8.506 1.00 72.06 87 ASN A C 1
ATOM 668 O O . ASN A 1 87 ? -1.547 -5.923 8.935 1.00 72.06 87 ASN A O 1
ATOM 672 N N . ILE A 1 88 ? 0.465 -6.677 8.316 1.00 72.81 88 ILE A N 1
ATOM 673 C CA . ILE A 1 88 ? 0.195 -8.100 8.551 1.00 72.81 88 ILE A CA 1
ATOM 674 C C . ILE A 1 88 ? 0.021 -8.342 10.050 1.00 72.81 88 ILE A C 1
ATOM 676 O O . ILE A 1 88 ? -0.918 -9.021 10.459 1.00 72.81 88 ILE A O 1
ATOM 680 N N . PHE A 1 89 ? 0.882 -7.756 10.884 1.00 76.75 89 PHE A N 1
ATOM 681 C CA . PHE A 1 89 ? 0.750 -7.839 12.339 1.00 76.75 89 PHE A CA 1
ATOM 682 C C . PHE A 1 89 ? -0.493 -7.091 12.829 1.00 76.75 89 PHE A C 1
ATOM 684 O O . PHE A 1 89 ? -1.194 -7.591 13.708 1.00 76.75 89 PHE A O 1
ATOM 691 N N . GLY A 1 90 ? -0.812 -5.949 12.214 1.00 72.94 90 GLY A N 1
ATOM 692 C CA . GLY A 1 90 ? -2.056 -5.216 12.441 1.00 72.94 90 GLY A CA 1
ATOM 693 C C . GLY A 1 90 ? -3.293 -6.054 12.132 1.00 72.94 90 GLY A C 1
ATOM 694 O O . GLY A 1 90 ? -4.196 -6.142 12.959 1.00 72.94 90 GLY A O 1
ATOM 695 N N . LEU A 1 91 ? -3.303 -6.738 10.985 1.00 74.94 91 LEU A N 1
ATOM 696 C CA . LEU A 1 91 ? -4.375 -7.649 10.591 1.00 74.94 91 LEU A CA 1
ATOM 697 C C . LEU A 1 91 ? -4.508 -8.827 11.563 1.00 74.94 91 LEU A C 1
ATOM 699 O O . LEU A 1 91 ? -5.617 -9.161 11.970 1.00 74.94 91 LEU A O 1
ATOM 703 N N . LEU A 1 92 ? -3.397 -9.455 11.955 1.00 81.25 92 LEU A N 1
ATOM 704 C CA . LEU A 1 92 ? -3.413 -10.571 12.905 1.00 81.25 92 LEU A CA 1
ATOM 705 C C . LEU A 1 92 ? -3.945 -10.140 14.276 1.00 81.25 92 LEU A C 1
ATOM 707 O O . LEU A 1 92 ? -4.790 -10.830 14.846 1.00 81.25 92 LEU A O 1
ATOM 711 N N . GLY A 1 93 ? -3.498 -8.989 14.779 1.00 79.12 93 GLY A N 1
ATOM 712 C CA . GLY A 1 93 ? -4.007 -8.425 16.026 1.00 79.12 93 GLY A CA 1
ATOM 713 C C . GLY A 1 93 ? -5.490 -8.059 15.935 1.00 79.12 93 GLY A C 1
ATOM 714 O O . GLY A 1 93 ? -6.247 -8.362 16.856 1.00 79.12 93 GLY A O 1
ATOM 715 N N . TYR A 1 94 ? -5.931 -7.511 14.798 1.00 77.19 94 TYR A N 1
ATOM 716 C CA . TYR A 1 94 ? -7.339 -7.220 14.541 1.00 77.19 94 TYR A CA 1
ATOM 717 C C . TYR A 1 94 ? -8.207 -8.487 14.579 1.00 77.19 94 TYR A C 1
ATOM 719 O O . TYR A 1 94 ? -9.257 -8.510 15.223 1.00 77.19 94 TYR A O 1
ATOM 727 N N . LEU A 1 95 ? -7.759 -9.565 13.929 1.00 82.69 95 LEU A N 1
ATOM 728 C CA . LEU A 1 95 ? -8.465 -10.848 13.925 1.00 82.69 95 LEU A CA 1
ATOM 729 C C . LEU A 1 95 ? -8.536 -11.478 15.324 1.00 82.69 95 LEU A C 1
ATOM 731 O O . LEU A 1 95 ? -9.573 -12.042 15.680 1.00 82.69 95 LEU A O 1
ATOM 735 N N . ASP A 1 96 ? -7.474 -11.367 16.123 1.00 84.31 96 ASP A N 1
ATOM 736 C CA . ASP A 1 96 ? -7.466 -11.853 17.506 1.00 84.31 96 ASP A CA 1
ATOM 737 C C . ASP A 1 96 ? -8.400 -11.029 18.407 1.00 84.31 96 ASP A C 1
ATOM 739 O O . ASP A 1 96 ? -9.220 -11.594 19.132 1.00 84.31 96 ASP A O 1
ATOM 743 N N . ALA A 1 97 ? -8.365 -9.696 18.301 1.00 79.50 97 ALA A N 1
ATOM 744 C CA . ALA A 1 97 ? -9.281 -8.806 19.018 1.00 79.50 97 ALA A CA 1
ATOM 745 C C . ALA A 1 97 ? -10.746 -9.086 18.651 1.00 79.50 97 ALA A C 1
ATOM 747 O O . ALA A 1 97 ? -11.602 -9.192 19.530 1.00 79.50 97 ALA A O 1
ATOM 748 N N . ARG A 1 98 ? -11.023 -9.297 17.359 1.00 76.50 98 ARG A N 1
ATOM 749 C CA . ARG A 1 98 ? -12.342 -9.699 16.862 1.00 76.50 98 ARG A CA 1
ATOM 750 C C . ARG A 1 98 ? -12.804 -11.018 17.477 1.00 76.50 98 ARG A C 1
ATOM 752 O O . ARG A 1 98 ? -13.968 -11.127 17.846 1.00 76.50 98 ARG A O 1
ATOM 759 N N . LYS A 1 99 ? -11.923 -12.019 17.564 1.00 81.50 99 LYS A N 1
ATOM 760 C CA . LYS A 1 99 ? -12.257 -13.325 18.146 1.00 81.50 99 LYS A CA 1
ATOM 761 C C . LYS A 1 99 ? -12.644 -13.192 19.620 1.00 81.50 99 LYS A C 1
ATOM 763 O O . LYS A 1 99 ? -13.646 -13.760 20.023 1.00 81.50 99 LYS A O 1
ATOM 768 N N . ARG A 1 100 ? -11.896 -12.398 20.390 1.00 75.31 100 ARG A N 1
ATOM 769 C CA . ARG A 1 100 ? -12.162 -12.159 21.820 1.00 75.31 100 ARG A CA 1
ATOM 770 C C . ARG A 1 100 ? -13.435 -11.358 22.093 1.00 75.31 100 ARG A C 1
ATOM 772 O O . ARG A 1 100 ? -13.987 -11.488 23.170 1.00 75.31 100 ARG A O 1
ATOM 779 N N . ALA A 1 101 ? -13.867 -10.511 21.159 1.00 70.38 101 ALA A N 1
ATOM 780 C CA . ALA A 1 101 ? -15.096 -9.725 21.292 1.00 70.38 101 ALA A CA 1
ATOM 781 C C . ALA A 1 101 ? -16.371 -10.504 20.912 1.00 70.38 101 ALA A C 1
ATOM 783 O O . ALA A 1 101 ? -17.473 -9.999 21.111 1.00 70.38 101 ALA A O 1
ATOM 784 N N . GLY A 1 102 ? -16.224 -11.684 20.297 1.00 61.53 102 GLY A N 1
ATOM 785 C CA . GLY A 1 102 ? -17.331 -12.571 19.931 1.00 61.53 102 GLY A CA 1
ATOM 786 C C . GLY A 1 102 ? -17.593 -13.717 20.917 1.00 61.53 102 GLY A C 1
ATOM 787 O O . GLY A 1 102 ? -18.597 -14.405 20.733 1.00 61.53 102 GLY A O 1
ATOM 788 N N . ASP A 1 103 ? -16.716 -13.910 21.909 1.00 48.94 103 ASP A N 1
ATOM 789 C CA . ASP A 1 103 ? -16.910 -14.770 23.092 1.00 48.94 103 ASP A CA 1
ATOM 790 C C . ASP A 1 103 ? -17.490 -13.939 24.254 1.00 48.94 103 ASP A C 1
ATOM 792 O O . ASP A 1 103 ? -18.310 -14.490 25.026 1.00 48.94 103 ASP A O 1
#

Radius of gyration: 16.15 Å; Cα contacts (8 Å, |Δi|>4): 83; chains: 1; bounding box: 36×30×44 Å

Sequence (103 aa):
MNESDAQVLRIFLVWELGALLVLFGVVAGTFVGIETPASPYDRSLRLAAVAFFAVELLIPLAVYLDARGREGVDEIWVHVSAMPIVNIFGLLGYLDARKRAGD

Organism: NCBI:txid1367881

pLDDT: mean 81.47, std 11.02, range [48.94, 96.06]